Protein AF-A0A952IM17-F1 (afdb_monomer_lite)

Structure (mmCIF, N/CA/C/O backbone):
data_AF-A0A952IM17-F1
#
_entry.id   AF-A0A952IM17-F1
#
loop_
_atom_site.group_PDB
_atom_site.id
_atom_site.type_symbol
_atom_site.label_atom_id
_atom_site.label_alt_id
_atom_site.label_comp_id
_atom_site.label_asym_id
_atom_site.label_entity_id
_atom_site.label_seq_id
_atom_site.pdbx_PDB_ins_code
_atom_site.Cartn_x
_ato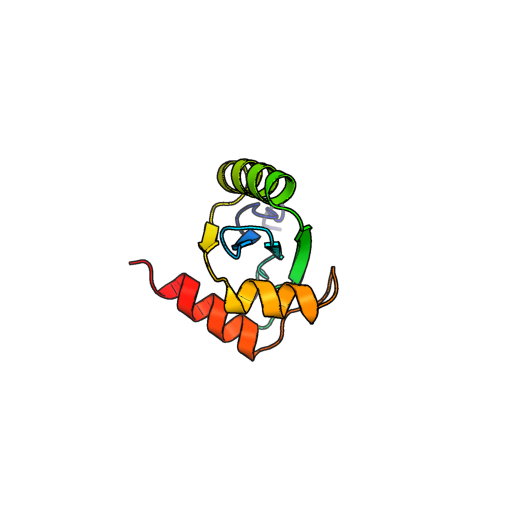m_site.Cartn_y
_atom_site.Cartn_z
_atom_site.occupancy
_atom_site.B_iso_or_equiv
_atom_site.auth_seq_id
_atom_site.auth_comp_id
_atom_site.auth_asym_id
_atom_site.auth_atom_id
_atom_site.pdbx_PDB_model_num
ATOM 1 N N . MET A 1 1 ? 38.495 -10.116 -0.714 1.00 49.22 1 MET A N 1
ATOM 2 C CA . MET A 1 1 ? 37.219 -10.419 -0.029 1.00 49.22 1 MET A CA 1
ATOM 3 C C . MET A 1 1 ? 36.737 -9.143 0.647 1.00 49.22 1 MET A C 1
ATOM 5 O O . MET A 1 1 ? 37.380 -8.698 1.587 1.00 49.22 1 MET A O 1
ATOM 9 N N . SER A 1 2 ? 35.694 -8.504 0.112 1.00 39.88 2 SER A N 1
ATOM 10 C CA . SER A 1 2 ? 35.009 -7.305 0.644 1.00 39.88 2 SER A CA 1
ATOM 11 C C . SER A 1 2 ? 33.703 -7.106 -0.144 1.00 39.88 2 SER A C 1
ATOM 13 O O . SER A 1 2 ? 33.694 -7.531 -1.302 1.00 39.88 2 SER A O 1
ATOM 15 N N . PRO A 1 3 ? 32.678 -6.380 0.349 1.00 45.53 3 PRO A N 1
ATOM 16 C CA . PRO A 1 3 ? 32.243 -6.076 1.726 1.00 45.53 3 PRO A CA 1
ATOM 17 C C . PRO A 1 3 ? 30.893 -6.787 2.043 1.00 45.53 3 PRO A C 1
ATOM 19 O O . PRO A 1 3 ? 30.223 -7.268 1.140 1.00 45.53 3 PRO A O 1
ATOM 22 N N . GLY A 1 4 ? 30.529 -7.072 3.298 1.00 39.09 4 GLY A N 1
ATOM 23 C CA . GLY A 1 4 ? 29.801 -6.167 4.208 1.00 39.09 4 GLY A CA 1
ATOM 24 C C . GLY A 1 4 ? 28.311 -6.573 4.266 1.00 39.09 4 GLY A C 1
ATOM 25 O O . GLY A 1 4 ? 27.753 -6.858 3.209 1.00 39.09 4 GLY A O 1
ATOM 26 N N . PRO A 1 5 ? 27.674 -6.691 5.451 1.00 46.56 5 PRO A N 1
ATOM 27 C CA . PRO A 1 5 ? 26.328 -7.250 5.566 1.00 46.56 5 PRO A CA 1
ATOM 28 C C . PRO A 1 5 ? 25.363 -6.398 4.749 1.00 46.56 5 PRO A C 1
ATOM 30 O O . PRO A 1 5 ? 25.384 -5.173 4.857 1.00 46.56 5 PRO A O 1
ATOM 33 N N . SER A 1 6 ? 24.548 -7.042 3.913 1.00 44.06 6 SER A N 1
ATOM 34 C CA . SER A 1 6 ? 23.449 -6.390 3.215 1.00 44.06 6 SER A CA 1
ATOM 35 C C . SER A 1 6 ? 22.537 -5.765 4.264 1.00 44.06 6 SER A C 1
ATOM 37 O O . SER A 1 6 ? 21.691 -6.447 4.841 1.00 44.06 6 SER A O 1
ATOM 39 N N . SER A 1 7 ? 22.755 -4.480 4.551 1.00 44.97 7 SER A N 1
ATOM 40 C CA . SER A 1 7 ? 21.786 -3.639 5.229 1.00 44.97 7 SER A CA 1
ATOM 41 C C . SER A 1 7 ? 20.522 -3.737 4.398 1.00 44.97 7 SER A C 1
ATOM 43 O O . SER A 1 7 ? 20.413 -3.123 3.341 1.00 44.97 7 SER A O 1
ATOM 45 N N . VAL A 1 8 ? 19.579 -4.558 4.849 1.00 46.22 8 VAL A N 1
ATOM 46 C CA . VAL A 1 8 ? 18.181 -4.372 4.494 1.00 46.22 8 VAL A CA 1
ATOM 47 C C . VAL A 1 8 ? 17.812 -3.071 5.185 1.00 46.22 8 VAL A C 1
ATOM 49 O O . VAL A 1 8 ? 17.423 -3.058 6.348 1.00 46.22 8 VAL A O 1
ATOM 52 N N . THR A 1 9 ? 18.089 -1.965 4.509 1.00 47.09 9 THR A N 1
ATOM 53 C CA . THR A 1 9 ? 17.765 -0.627 4.962 1.00 47.09 9 THR A CA 1
ATOM 54 C C . THR A 1 9 ? 16.255 -0.578 5.165 1.00 47.09 9 THR A C 1
ATOM 56 O O . THR A 1 9 ? 15.480 -0.782 4.232 1.00 47.09 9 THR A O 1
ATOM 59 N N . GLU A 1 10 ? 15.820 -0.332 6.401 1.00 50.62 10 GLU A N 1
ATOM 60 C CA . GLU A 1 10 ? 14.415 -0.048 6.741 1.00 50.62 10 GLU A CA 1
ATOM 61 C C . GLU A 1 10 ? 13.839 1.139 5.931 1.00 50.62 10 GLU A C 1
ATOM 63 O O . GLU A 1 10 ? 12.624 1.306 5.863 1.00 50.62 10 GLU A O 1
ATOM 68 N N . ASP A 1 11 ? 14.711 1.882 5.240 1.00 59.34 11 ASP A N 1
ATOM 69 C CA . ASP A 1 11 ? 14.476 2.965 4.276 1.00 59.34 11 ASP A CA 1
ATOM 70 C C . ASP A 1 11 ? 13.671 2.576 3.016 1.00 59.34 11 ASP A C 1
ATOM 72 O O . ASP A 1 11 ? 13.115 3.440 2.341 1.00 59.34 11 ASP A O 1
ATOM 76 N N . ASP A 1 12 ? 13.540 1.284 2.704 1.00 80.62 12 ASP A N 1
ATOM 77 C CA . ASP A 1 12 ? 12.896 0.819 1.467 1.00 80.62 12 ASP A CA 1
ATOM 78 C C . ASP A 1 12 ? 11.373 0.644 1.608 1.00 80.62 12 ASP A C 1
ATOM 80 O O . ASP A 1 12 ? 10.775 -0.209 0.952 1.00 80.62 12 ASP A O 1
ATOM 84 N N . ARG A 1 13 ? 10.700 1.373 2.503 1.00 87.81 13 ARG A N 1
ATOM 85 C CA . ARG A 1 13 ? 9.253 1.212 2.726 1.00 87.81 13 ARG A CA 1
ATOM 86 C C . ARG A 1 13 ? 8.521 2.540 2.727 1.00 87.81 13 ARG A C 1
ATOM 88 O O . ARG A 1 13 ? 8.955 3.514 3.336 1.00 87.81 13 ARG A O 1
ATOM 95 N N . ILE A 1 14 ? 7.373 2.543 2.063 1.00 91.44 14 ILE A N 1
ATOM 96 C CA . ILE A 1 14 ? 6.473 3.692 1.989 1.00 91.44 14 ILE A CA 1
ATOM 97 C C . ILE A 1 14 ? 5.058 3.265 2.355 1.00 91.44 14 ILE A C 1
ATOM 99 O O . ILE A 1 14 ? 4.689 2.099 2.197 1.00 91.44 14 ILE A O 1
ATOM 103 N N . VAL A 1 15 ? 4.251 4.220 2.796 1.00 93.88 15 VAL A N 1
ATOM 104 C CA . VAL A 1 15 ? 2.815 4.028 3.005 1.00 93.88 15 VAL A CA 1
ATOM 105 C C . VAL A 1 15 ? 2.053 5.014 2.136 1.00 93.88 15 VAL A C 1
ATOM 107 O O . VAL A 1 15 ? 2.381 6.197 2.100 1.00 93.88 15 VAL A O 1
ATOM 110 N N . VAL A 1 16 ? 1.029 4.528 1.441 1.00 94.69 16 VAL A N 1
ATOM 111 C CA . VAL A 1 16 ? 0.019 5.365 0.790 1.00 94.69 16 VAL A CA 1
ATOM 112 C C . VAL A 1 16 ? -1.300 5.216 1.540 1.00 94.69 16 VAL A C 1
ATOM 114 O O . VAL A 1 16 ? -1.667 4.112 1.945 1.00 94.69 16 VAL A O 1
ATOM 117 N N . SER A 1 17 ? -1.980 6.328 1.779 1.00 95.06 17 SER A N 1
ATOM 118 C CA . SER A 1 17 ? -3.246 6.391 2.507 1.00 95.06 17 SER A CA 1
ATOM 119 C C . SER A 1 17 ? -4.277 7.183 1.716 1.00 95.06 17 SER A C 1
ATOM 121 O O . SER A 1 17 ? -3.915 8.011 0.884 1.00 95.06 17 SER A O 1
ATOM 123 N N . ASN A 1 18 ? -5.561 6.949 1.977 1.00 94.44 18 ASN A N 1
ATOM 124 C CA . ASN A 1 18 ? -6.639 7.820 1.504 1.00 94.44 18 ASN A CA 1
ATOM 125 C C . ASN A 1 18 ? -7.071 8.871 2.542 1.00 94.44 18 ASN A C 1
ATOM 127 O O . ASN A 1 18 ? -8.144 9.458 2.399 1.00 94.44 18 ASN A O 1
ATOM 131 N N . GLY A 1 19 ? -6.303 9.019 3.626 1.00 87.69 19 GLY A N 1
ATOM 132 C CA . GLY A 1 19 ? -6.550 9.986 4.695 1.00 87.69 19 GLY A CA 1
ATOM 133 C C . GLY A 1 19 ? -7.783 9.692 5.552 1.00 87.69 19 GLY A C 1
ATOM 134 O O . GLY A 1 19 ? -8.135 10.506 6.400 1.00 87.69 19 GLY A O 1
ATOM 135 N N . SER A 1 20 ? -8.460 8.559 5.343 1.00 91.81 20 SER A N 1
ATOM 136 C CA . SER A 1 20 ? -9.720 8.246 6.020 1.00 91.81 20 SER A CA 1
ATOM 137 C C . SER A 1 20 ? -9.738 6.830 6.576 1.00 91.81 20 SER A C 1
ATOM 139 O O . SER A 1 20 ? -9.667 6.652 7.787 1.00 91.81 20 SER A O 1
ATOM 141 N N . ASP A 1 21 ? -9.838 5.817 5.722 1.00 95.75 21 ASP A N 1
ATOM 142 C CA . ASP A 1 21 ? -10.117 4.444 6.139 1.00 95.75 21 ASP A CA 1
ATOM 143 C C . ASP A 1 21 ? -9.307 3.376 5.406 1.00 95.75 21 ASP A C 1
ATOM 145 O O . ASP A 1 21 ? -9.464 2.202 5.731 1.00 95.75 21 ASP A O 1
ATOM 149 N N . LEU A 1 22 ? -8.425 3.741 4.473 1.00 97.56 22 LEU A N 1
ATOM 150 C CA . LEU A 1 22 ? -7.540 2.805 3.782 1.00 97.56 22 LEU A CA 1
ATOM 151 C C . LEU A 1 22 ? -6.083 3.250 3.844 1.00 97.56 22 LEU A C 1
ATOM 153 O O . LEU A 1 22 ? -5.758 4.409 3.591 1.00 97.56 22 LEU A O 1
ATOM 157 N N . ALA A 1 23 ? -5.201 2.282 4.083 1.00 96.44 23 ALA A N 1
ATOM 158 C CA . ALA A 1 23 ? -3.765 2.448 3.916 1.00 96.44 23 ALA A CA 1
ATOM 159 C C . ALA A 1 23 ? -3.130 1.192 3.310 1.00 96.44 23 ALA A C 1
ATOM 161 O O . ALA A 1 23 ? -3.545 0.059 3.573 1.00 96.44 23 ALA A O 1
ATOM 162 N N . VAL A 1 24 ? -2.097 1.396 2.500 1.00 96.25 24 VAL A N 1
ATOM 163 C CA . VAL A 1 24 ? -1.320 0.348 1.840 1.00 96.25 24 VAL A CA 1
ATOM 164 C C . VAL A 1 24 ? 0.156 0.633 2.077 1.00 96.25 24 VAL A C 1
ATOM 166 O O . VAL A 1 24 ? 0.646 1.709 1.744 1.00 96.25 24 VAL A O 1
ATOM 169 N N . ALA A 1 25 ? 0.879 -0.336 2.635 1.00 94.50 25 ALA A N 1
ATOM 170 C CA . ALA A 1 25 ? 2.331 -0.254 2.733 1.00 94.50 25 ALA A CA 1
ATOM 171 C C . ALA A 1 25 ? 2.987 -1.001 1.583 1.00 94.50 25 ALA A C 1
ATOM 173 O O . ALA A 1 25 ? 2.624 -2.142 1.269 1.00 94.50 25 ALA A O 1
ATOM 174 N N . LEU A 1 26 ? 3.999 -0.366 1.007 1.00 93.44 26 LEU A N 1
ATOM 175 C CA . LEU A 1 26 ? 4.797 -0.914 -0.068 1.00 93.44 26 LEU A CA 1
ATOM 176 C C . LEU A 1 26 ? 6.250 -1.038 0.360 1.00 93.44 26 LEU A C 1
ATOM 178 O O . LEU A 1 26 ? 6.802 -0.146 1.003 1.00 93.44 26 LEU A O 1
ATOM 182 N N . LYS A 1 27 ? 6.879 -2.133 -0.057 1.00 91.19 27 LYS A N 1
ATOM 183 C CA . LYS A 1 27 ? 8.328 -2.264 -0.069 1.00 91.19 27 LYS A CA 1
ATOM 184 C C . LYS A 1 27 ? 8.842 -1.831 -1.436 1.00 91.19 27 LYS A C 1
ATOM 186 O O . LYS A 1 27 ? 8.486 -2.429 -2.454 1.00 91.19 27 LYS A O 1
ATOM 191 N N . LEU A 1 28 ? 9.663 -0.794 -1.445 1.00 88.31 28 LEU A N 1
ATOM 192 C CA . LEU A 1 28 ? 10.416 -0.356 -2.601 1.00 88.31 28 LEU A CA 1
ATOM 193 C C . LEU A 1 28 ? 11.518 -1.378 -2.911 1.00 88.31 28 LEU A C 1
ATOM 195 O O . LEU A 1 28 ? 12.125 -1.946 -2.000 1.00 88.31 28 LEU A O 1
ATOM 199 N N . PRO A 1 29 ? 11.758 -1.665 -4.191 1.00 83.75 29 PRO A N 1
ATOM 200 C CA . PRO A 1 29 ? 12.857 -2.520 -4.576 1.00 83.75 29 PRO A CA 1
ATOM 201 C C . PRO A 1 29 ? 14.171 -1.741 -4.562 1.00 83.75 29 PRO A C 1
ATOM 203 O O . PRO A 1 29 ? 14.227 -0.579 -4.953 1.00 83.75 29 PRO A O 1
ATOM 206 N N . SER A 1 30 ? 15.254 -2.428 -4.209 1.00 74.88 30 SER A N 1
ATOM 207 C CA . SER A 1 30 ? 16.607 -1.862 -4.221 1.00 74.88 30 SER A CA 1
ATOM 208 C C . SER A 1 30 ? 17.182 -1.687 -5.643 1.00 74.88 30 SER A C 1
ATOM 210 O O . SER A 1 30 ? 18.273 -1.149 -5.801 1.00 74.88 30 SER A O 1
ATOM 212 N N . SER A 1 31 ? 16.466 -2.151 -6.678 1.00 73.88 31 SER A N 1
ATOM 213 C CA . SER A 1 31 ? 16.806 -2.001 -8.100 1.00 73.88 31 SER A CA 1
ATOM 214 C C . SER A 1 31 ? 15.664 -1.324 -8.859 1.00 73.88 31 SER A C 1
ATOM 216 O O . SER A 1 31 ? 14.494 -1.627 -8.620 1.00 73.88 31 SER A O 1
ATOM 218 N N . THR A 1 32 ? 16.009 -0.452 -9.809 1.00 65.56 32 THR A N 1
ATOM 219 C CA . THR A 1 32 ? 15.064 0.302 -10.649 1.00 65.56 32 THR A CA 1
ATOM 220 C C . THR A 1 32 ? 14.251 -0.575 -11.601 1.00 65.56 32 THR A C 1
ATOM 222 O O . THR A 1 32 ? 13.177 -0.161 -12.024 1.00 65.56 32 THR A O 1
ATOM 225 N N . ASP A 1 33 ? 14.727 -1.786 -11.903 1.00 63.59 33 ASP A N 1
ATOM 226 C CA . ASP A 1 33 ? 14.056 -2.729 -12.815 1.00 63.59 33 ASP A CA 1
ATOM 227 C C . ASP A 1 33 ? 12.975 -3.570 -12.122 1.00 63.59 33 ASP A C 1
ATOM 229 O O . ASP A 1 33 ? 12.305 -4.398 -12.739 1.00 63.59 33 ASP A O 1
ATOM 233 N N . SER A 1 34 ? 12.823 -3.406 -10.810 1.00 81.75 34 SER A N 1
ATOM 234 C CA . SER A 1 34 ? 11.836 -4.120 -10.013 1.00 81.75 34 SER A CA 1
ATOM 235 C C . SER A 1 34 ? 10.702 -3.189 -9.604 1.00 81.75 34 SER A C 1
ATOM 237 O O . SER A 1 34 ? 10.859 -1.972 -9.508 1.00 81.75 34 SER A O 1
ATOM 239 N N . ARG A 1 35 ? 9.535 -3.779 -9.348 1.00 90.00 35 ARG A N 1
ATOM 240 C CA . ARG A 1 35 ? 8.313 -3.044 -9.006 1.00 90.00 35 ARG A CA 1
ATOM 241 C C . ARG A 1 35 ? 8.059 -3.081 -7.501 1.00 90.00 35 ARG A C 1
ATOM 243 O O . ARG A 1 35 ? 8.311 -4.125 -6.890 1.00 90.00 35 ARG A O 1
ATOM 250 N N . PRO A 1 36 ? 7.531 -1.997 -6.902 1.00 91.44 36 PRO A N 1
ATOM 251 C CA . PRO A 1 36 ? 7.138 -1.993 -5.498 1.00 91.44 36 PRO A CA 1
ATOM 252 C C . PRO A 1 36 ? 6.182 -3.137 -5.162 1.00 91.44 36 PRO A C 1
ATOM 254 O O . PRO A 1 36 ? 5.276 -3.453 -5.935 1.00 91.44 36 PRO A O 1
ATOM 257 N N . LEU A 1 37 ? 6.387 -3.743 -3.997 1.00 93.06 37 LEU A N 1
ATOM 258 C CA . LEU A 1 37 ? 5.623 -4.882 -3.496 1.00 93.06 37 LEU A CA 1
ATOM 259 C C . LEU A 1 37 ? 4.648 -4.418 -2.417 1.00 93.06 37 LEU A C 1
ATOM 261 O O . LEU A 1 37 ? 5.083 -3.788 -1.455 1.00 93.06 37 LEU A O 1
ATOM 265 N N . ILE A 1 38 ? 3.367 -4.781 -2.501 1.00 94.88 38 ILE A N 1
ATOM 266 C CA . ILE A 1 38 ? 2.437 -4.530 -1.392 1.00 94.88 38 ILE A CA 1
ATOM 267 C C . ILE A 1 38 ? 2.736 -5.503 -0.252 1.00 94.88 38 ILE A C 1
ATOM 269 O O . ILE A 1 38 ? 2.596 -6.713 -0.406 1.00 94.88 38 ILE A O 1
ATOM 273 N N . ILE A 1 39 ? 3.112 -4.974 0.911 1.00 94.12 39 ILE A N 1
ATOM 274 C CA . ILE A 1 39 ? 3.465 -5.772 2.097 1.00 94.12 39 ILE A CA 1
ATOM 275 C C . ILE A 1 39 ? 2.429 -5.682 3.215 1.00 94.12 39 ILE A C 1
ATOM 277 O O . ILE A 1 39 ? 2.411 -6.544 4.090 1.00 94.12 39 ILE A O 1
ATOM 281 N N . ALA A 1 40 ? 1.556 -4.672 3.188 1.00 94.56 40 ALA A N 1
ATOM 282 C CA . ALA A 1 40 ? 0.427 -4.576 4.104 1.00 94.56 40 ALA A CA 1
ATOM 283 C C . ALA A 1 40 ? -0.737 -3.813 3.470 1.00 94.56 40 ALA A C 1
ATOM 285 O O . ALA A 1 40 ? -0.539 -2.907 2.659 1.00 94.56 40 ALA A O 1
ATOM 286 N N . LYS A 1 41 ? -1.947 -4.170 3.897 1.00 96.19 41 LYS A N 1
ATOM 287 C CA . LYS A 1 41 ? -3.191 -3.466 3.596 1.00 96.19 41 LYS A CA 1
ATOM 288 C C . LYS A 1 41 ? -3.986 -3.316 4.880 1.00 96.19 41 LYS A C 1
ATOM 290 O O . LYS A 1 41 ? -4.121 -4.282 5.629 1.00 96.19 41 LYS A O 1
ATOM 295 N N . VAL A 1 42 ? -4.517 -2.128 5.116 1.00 96.69 42 VAL A N 1
ATOM 296 C CA . VAL A 1 42 ? -5.276 -1.801 6.321 1.00 96.69 42 VAL A CA 1
ATOM 297 C C . VAL A 1 42 ? -6.576 -1.130 5.911 1.00 96.69 42 VAL A C 1
ATOM 299 O O . VAL A 1 42 ? -6.578 -0.290 5.013 1.00 96.69 42 VAL A O 1
ATOM 302 N N . GLN A 1 43 ? -7.669 -1.531 6.559 1.00 96.94 43 GLN A N 1
ATOM 303 C CA . GLN A 1 43 ? -8.988 -0.940 6.379 1.00 96.94 43 GLN A CA 1
ATOM 304 C C . GLN A 1 43 ? -9.612 -0.593 7.733 1.00 96.94 43 GLN A C 1
ATOM 306 O O . GLN A 1 43 ? -9.484 -1.346 8.699 1.00 96.94 43 GLN A O 1
ATOM 311 N N . GLY A 1 44 ? -10.329 0.528 7.764 1.00 97.56 44 GLY A N 1
ATOM 312 C CA . GLY A 1 44 ? -11.041 1.065 8.915 1.00 97.56 44 GLY A CA 1
ATOM 313 C C . GLY A 1 44 ? -10.291 2.233 9.547 1.00 97.56 44 GLY A C 1
ATOM 314 O O . GLY A 1 44 ? -9.098 2.131 9.822 1.00 97.56 44 GLY A O 1
ATOM 315 N N . ALA A 1 45 ? -11.011 3.321 9.829 1.00 94.88 45 ALA A N 1
ATOM 316 C CA . ALA A 1 45 ? -10.422 4.592 10.257 1.00 94.88 45 ALA A CA 1
ATOM 317 C C . ALA A 1 45 ? -9.461 4.460 11.447 1.00 94.88 45 ALA A C 1
ATOM 319 O O . ALA A 1 45 ? -8.306 4.851 11.349 1.00 94.88 45 ALA A O 1
ATOM 320 N N . LYS A 1 46 ? -9.888 3.805 12.535 1.00 95.25 46 LYS A N 1
ATOM 321 C CA . LYS A 1 46 ? -9.044 3.613 13.727 1.00 95.25 46 LYS A CA 1
ATOM 322 C C . LYS A 1 46 ? -7.813 2.735 13.466 1.00 95.25 46 LYS A C 1
ATOM 324 O O . LYS A 1 46 ? -6.760 2.945 14.059 1.00 95.25 46 LYS A O 1
ATOM 329 N N . ALA A 1 47 ? -7.946 1.722 12.609 1.00 94.56 47 ALA A N 1
ATOM 330 C CA . ALA A 1 47 ? -6.826 0.852 12.262 1.00 94.56 47 ALA A CA 1
ATOM 331 C C . ALA A 1 47 ? -5.819 1.589 11.375 1.00 94.56 47 ALA A C 1
ATOM 333 O O . ALA A 1 47 ? -4.617 1.436 11.563 1.00 94.56 47 ALA A O 1
ATOM 334 N N . VAL A 1 48 ? -6.312 2.407 10.442 1.00 95.25 48 VAL A N 1
ATOM 335 C CA . VAL A 1 48 ? -5.487 3.260 9.588 1.00 95.25 48 VAL A CA 1
ATOM 336 C C . VAL A 1 48 ? -4.785 4.336 10.399 1.00 95.25 48 VAL A C 1
ATOM 338 O O . VAL A 1 48 ? -3.585 4.481 10.235 1.00 95.25 48 VAL A O 1
ATOM 341 N N . GLU A 1 49 ? -5.466 5.015 11.318 1.00 94.25 49 GLU A N 1
ATOM 342 C CA . GLU A 1 49 ? -4.855 5.987 12.234 1.00 94.25 49 GLU A CA 1
ATOM 343 C C . GLU A 1 49 ? -3.662 5.372 12.982 1.00 94.25 49 GLU A C 1
ATOM 345 O O . GLU A 1 49 ? -2.531 5.823 12.815 1.00 94.25 49 GLU A O 1
ATOM 350 N N . LEU A 1 50 ? -3.876 4.251 13.682 1.00 92.88 50 LEU A N 1
ATOM 351 C CA . LEU A 1 50 ? -2.803 3.529 14.379 1.00 92.88 50 LEU A CA 1
ATOM 352 C C . LEU A 1 50 ? -1.699 3.047 13.429 1.00 92.88 50 LEU A C 1
ATOM 354 O O . LEU A 1 50 ? -0.524 2.982 13.796 1.00 92.88 50 LEU A O 1
ATOM 358 N N . PHE A 1 51 ? -2.059 2.648 12.211 1.00 92.75 51 PHE A N 1
ATOM 359 C CA . PHE A 1 51 ? -1.090 2.208 11.218 1.00 92.75 51 PHE A CA 1
ATOM 360 C C . PHE A 1 51 ? -0.216 3.362 10.730 1.00 92.75 51 PHE A C 1
ATOM 362 O O . PHE A 1 51 ? 0.989 3.174 10.591 1.00 92.75 51 PHE A O 1
ATOM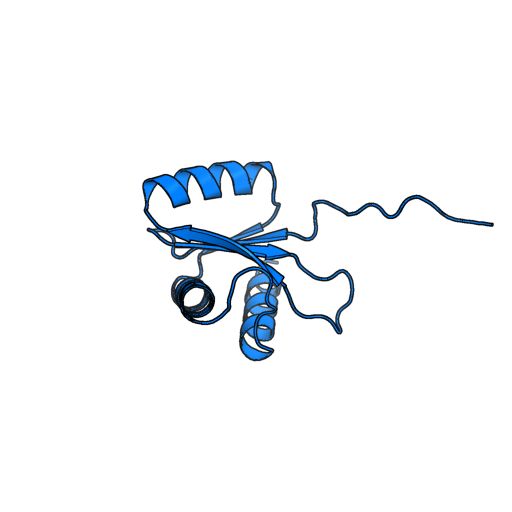 369 N N . LEU A 1 52 ? -0.797 4.542 10.509 1.00 91.50 52 LEU A N 1
ATOM 370 C CA . LEU A 1 52 ? -0.087 5.744 10.086 1.00 91.50 52 LEU A CA 1
ATOM 371 C C . LEU A 1 52 ? 0.798 6.293 11.206 1.00 91.50 52 LEU A C 1
ATOM 373 O O . LEU A 1 52 ? 1.953 6.601 10.944 1.00 91.50 52 LEU A O 1
ATOM 377 N N . GLU A 1 53 ? 0.332 6.304 12.454 1.00 90.38 53 GLU A N 1
ATOM 378 C CA . GLU A 1 53 ? 1.164 6.678 13.607 1.00 90.38 53 GLU A CA 1
ATOM 379 C C . GLU A 1 53 ? 2.396 5.770 13.739 1.00 90.38 53 GLU A C 1
ATOM 381 O O . GLU A 1 53 ? 3.514 6.231 13.967 1.00 90.38 53 GLU A O 1
ATOM 386 N N . ASN A 1 54 ? 2.217 4.456 13.568 1.00 88.06 54 ASN A N 1
ATOM 387 C CA . ASN A 1 54 ? 3.344 3.524 13.551 1.00 88.06 54 ASN A CA 1
ATOM 388 C C . ASN A 1 54 ? 4.218 3.718 12.306 1.00 88.06 54 ASN A C 1
ATOM 390 O O . ASN A 1 54 ? 5.441 3.606 12.392 1.00 88.06 54 ASN A O 1
ATOM 394 N N . ALA A 1 55 ? 3.606 4.023 11.161 1.00 86.94 55 ALA A N 1
ATOM 395 C CA . ALA A 1 55 ? 4.304 4.290 9.917 1.00 86.94 55 ALA A CA 1
ATOM 396 C C . ALA A 1 55 ? 5.189 5.527 10.012 1.00 86.94 55 ALA A C 1
ATOM 398 O O . ALA A 1 55 ? 6.320 5.453 9.581 1.00 86.94 55 ALA A O 1
ATOM 399 N N . GLU A 1 56 ? 4.750 6.628 10.608 1.00 83.00 56 GLU A N 1
ATOM 400 C CA . GLU A 1 56 ? 5.584 7.826 10.769 1.00 83.00 56 GLU A CA 1
ATOM 401 C C . GLU A 1 56 ? 6.799 7.585 11.676 1.00 83.00 56 GLU A C 1
ATOM 403 O O . GLU A 1 56 ? 7.825 8.251 11.547 1.00 83.00 56 GLU A O 1
ATOM 408 N N . ARG A 1 57 ? 6.705 6.608 12.587 1.00 81.69 57 ARG A N 1
ATOM 409 C CA . ARG A 1 57 ? 7.803 6.223 13.485 1.00 81.69 57 ARG A CA 1
ATOM 410 C C . ARG A 1 57 ? 8.790 5.249 12.843 1.00 81.69 57 ARG A C 1
ATOM 412 O O . ARG A 1 57 ? 9.957 5.253 13.225 1.00 81.69 57 ARG A O 1
ATOM 419 N N . LEU A 1 58 ? 8.319 4.391 11.935 1.00 79.12 58 LEU A N 1
ATOM 420 C CA . LEU A 1 58 ? 9.085 3.273 11.357 1.00 79.12 58 LEU A CA 1
ATOM 421 C C . LEU A 1 58 ? 9.456 3.472 9.883 1.00 79.12 58 LEU A C 1
ATOM 423 O O . LEU A 1 58 ? 10.439 2.917 9.406 1.00 79.12 58 LEU A O 1
ATOM 427 N N . TYR A 1 59 ? 8.652 4.227 9.148 1.00 69.12 59 TYR A N 1
ATOM 428 C CA . TYR A 1 59 ? 8.783 4.493 7.725 1.00 69.12 59 TYR A CA 1
ATOM 429 C C . TYR A 1 59 ? 9.007 5.982 7.512 1.00 69.12 59 TYR A C 1
ATOM 431 O O . TYR A 1 59 ? 8.405 6.838 8.153 1.00 69.12 59 TYR A O 1
ATOM 439 N N . GLN A 1 60 ? 9.857 6.309 6.549 1.00 66.81 60 GLN A N 1
ATOM 440 C CA . GLN A 1 60 ? 10.198 7.706 6.311 1.00 66.81 60 GLN A CA 1
ATOM 441 C C . GLN A 1 60 ? 9.152 8.452 5.477 1.00 66.81 60 GLN A C 1
ATOM 443 O O . GLN A 1 60 ? 9.214 9.678 5.387 1.00 66.81 60 GLN A O 1
ATOM 448 N N . ARG A 1 61 ? 8.230 7.748 4.799 1.00 86.19 61 ARG A N 1
ATOM 449 C CA . ARG A 1 61 ? 7.359 8.373 3.790 1.00 86.19 61 ARG A CA 1
ATOM 450 C C . ARG A 1 61 ? 5.936 7.834 3.825 1.00 86.19 61 ARG A C 1
ATOM 452 O O . ARG A 1 61 ? 5.669 6.704 3.414 1.00 86.19 61 ARG A O 1
ATOM 459 N N . VAL A 1 62 ? 5.032 8.703 4.265 1.00 89.88 62 VAL A N 1
ATOM 460 C CA . VAL A 1 62 ? 3.583 8.544 4.165 1.00 89.88 62 VAL A CA 1
ATOM 461 C C . VAL A 1 62 ? 3.067 9.523 3.112 1.00 89.88 62 VAL A C 1
ATOM 463 O O . VAL A 1 62 ? 3.388 10.714 3.151 1.00 89.88 62 VAL A O 1
ATOM 466 N N . TYR A 1 63 ? 2.278 9.024 2.166 1.00 91.44 63 TYR A N 1
ATOM 467 C CA . TYR A 1 63 ? 1.670 9.817 1.104 1.00 91.44 63 TYR A CA 1
ATOM 468 C C . TYR A 1 63 ? 0.150 9.737 1.184 1.00 91.44 63 TYR A C 1
ATOM 470 O O . TYR A 1 63 ? -0.421 8.649 1.165 1.00 91.44 63 TYR A O 1
ATOM 478 N N . ASP A 1 64 ? -0.502 10.894 1.216 1.00 92.62 64 ASP A N 1
ATOM 479 C CA . ASP A 1 64 ? -1.951 10.979 1.057 1.00 92.62 64 ASP A CA 1
ATOM 480 C C . ASP A 1 64 ? -2.296 10.974 -0.438 1.00 92.62 64 ASP A C 1
ATOM 482 O O . ASP A 1 64 ? -1.962 11.907 -1.174 1.00 92.62 64 ASP A O 1
ATOM 486 N N . GLN A 1 65 ? -2.859 9.860 -0.900 1.00 94.81 65 GLN A N 1
ATOM 487 C CA . GLN A 1 65 ? -3.190 9.557 -2.289 1.00 94.81 65 GLN A CA 1
ATOM 488 C C . GLN A 1 65 ? -4.490 8.741 -2.347 1.00 94.81 65 GLN A C 1
ATOM 490 O O . GLN A 1 65 ? -4.443 7.515 -2.510 1.00 94.81 65 GLN A O 1
ATOM 495 N N . PRO A 1 66 ? -5.666 9.383 -2.235 1.00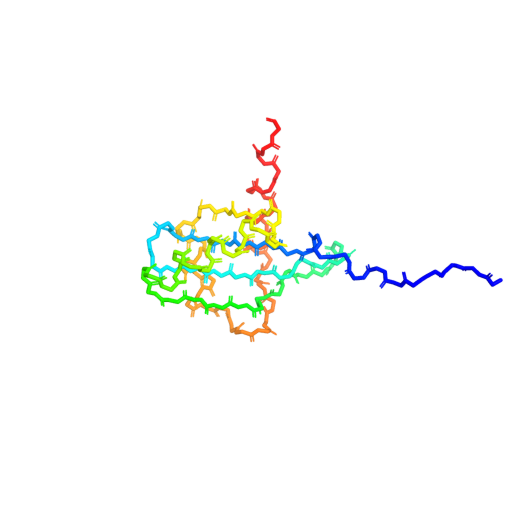 93.75 66 PRO A N 1
ATOM 496 C CA . PRO A 1 66 ? -6.941 8.681 -2.097 1.00 93.75 66 PRO A CA 1
ATOM 497 C C . PRO A 1 66 ? -7.253 7.712 -3.236 1.00 93.75 66 PRO A C 1
ATOM 499 O O . PRO A 1 66 ? -7.555 6.542 -2.992 1.00 93.75 66 PRO A O 1
ATOM 502 N N . THR A 1 67 ? -7.116 8.171 -4.482 1.00 94.62 67 THR A N 1
ATOM 503 C CA . THR A 1 67 ? -7.410 7.360 -5.670 1.00 94.62 67 THR A CA 1
ATOM 504 C C . THR A 1 67 ? -6.435 6.194 -5.802 1.00 94.62 67 THR A C 1
ATOM 506 O O . THR A 1 67 ? -6.861 5.051 -5.957 1.00 94.62 67 THR A O 1
ATOM 509 N N . LEU A 1 68 ? -5.130 6.458 -5.687 1.00 95.44 68 LEU A N 1
ATOM 510 C CA . LEU A 1 68 ? -4.100 5.429 -5.835 1.00 95.44 68 LEU A CA 1
ATOM 511 C C . LEU A 1 68 ? -4.201 4.369 -4.733 1.00 95.44 68 LEU A C 1
ATOM 513 O O . LEU A 1 68 ? -4.141 3.176 -5.023 1.00 95.44 68 LEU A O 1
ATOM 517 N N . THR A 1 69 ? -4.419 4.797 -3.487 1.00 96.88 69 THR A N 1
ATOM 518 C CA . THR A 1 69 ? -4.593 3.897 -2.341 1.00 96.88 69 THR A CA 1
ATOM 519 C C . THR A 1 69 ? -5.784 2.979 -2.555 1.00 96.88 69 THR A C 1
ATOM 521 O O . THR A 1 69 ? -5.658 1.768 -2.374 1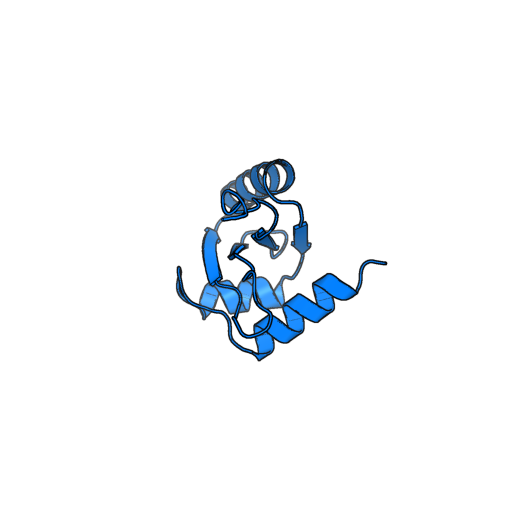.00 96.88 69 THR A O 1
ATOM 524 N N . ARG A 1 70 ? -6.925 3.526 -2.994 1.00 97.19 70 ARG A N 1
ATOM 525 C CA . ARG A 1 70 ? -8.123 2.727 -3.264 1.00 97.19 70 ARG A CA 1
ATOM 526 C C . ARG A 1 70 ? -7.878 1.702 -4.366 1.00 97.19 70 ARG A C 1
ATOM 528 O O . ARG A 1 70 ? -8.171 0.526 -4.178 1.00 97.19 70 ARG A O 1
ATOM 535 N N . VAL A 1 71 ? -7.284 2.128 -5.480 1.00 96.88 71 VAL A N 1
ATOM 536 C CA . VAL A 1 71 ? -6.982 1.246 -6.612 1.00 96.88 71 VAL A CA 1
ATOM 537 C C . VAL A 1 71 ? -6.016 0.130 -6.198 1.00 96.88 71 VAL A C 1
ATOM 539 O O . VAL A 1 71 ? -6.290 -1.038 -6.469 1.00 96.88 71 VAL A O 1
ATOM 542 N N . MET A 1 72 ? -4.925 0.440 -5.490 1.00 96.44 72 MET A N 1
ATOM 543 C CA . MET A 1 72 ? -3.989 -0.572 -4.977 1.00 96.44 72 MET A CA 1
ATOM 544 C C . MET A 1 72 ? -4.665 -1.542 -4.001 1.00 96.44 72 MET A C 1
ATOM 546 O O . MET A 1 72 ? -4.443 -2.755 -4.069 1.00 96.44 72 MET A O 1
ATOM 550 N N . TYR A 1 73 ? -5.497 -1.017 -3.098 1.00 96.44 73 TYR A N 1
ATOM 551 C CA . TYR A 1 73 ? -6.220 -1.820 -2.121 1.00 96.44 73 TYR A CA 1
ATOM 552 C C . TYR A 1 73 ? -7.182 -2.799 -2.801 1.00 96.44 73 TYR A C 1
ATOM 554 O O . TYR A 1 73 ? -7.190 -3.977 -2.447 1.00 96.44 73 TYR A O 1
ATOM 562 N N . ASP A 1 74 ? -7.933 -2.351 -3.802 1.00 96.69 74 ASP A N 1
ATOM 563 C CA . ASP A 1 74 ? -8.951 -3.180 -4.446 1.00 96.69 74 ASP A CA 1
ATOM 564 C C . ASP A 1 74 ? -8.349 -4.179 -5.453 1.00 96.69 74 ASP A C 1
ATOM 566 O O . ASP A 1 74 ? -8.876 -5.279 -5.610 1.00 96.69 74 ASP A O 1
ATOM 570 N N . THR A 1 75 ? -7.240 -3.836 -6.125 1.00 97.06 75 THR A N 1
ATOM 571 C CA . THR A 1 75 ? -6.792 -4.583 -7.322 1.00 97.06 75 THR A CA 1
ATOM 572 C C . THR A 1 75 ? -5.501 -5.384 -7.167 1.00 97.06 75 THR A C 1
ATOM 574 O O . THR A 1 75 ? -5.344 -6.394 -7.850 1.00 97.06 75 THR A O 1
ATOM 577 N N . VAL A 1 76 ? -4.573 -4.993 -6.287 1.00 96.38 76 VAL A N 1
ATOM 578 C CA . VAL A 1 76 ? -3.246 -5.634 -6.207 1.00 96.38 76 VAL A CA 1
ATOM 579 C C . VAL A 1 76 ? -3.170 -6.523 -4.971 1.00 96.38 76 VAL A C 1
ATOM 581 O O . VAL A 1 76 ? -3.202 -5.989 -3.868 1.00 96.38 76 VAL A O 1
ATOM 584 N N . PRO A 1 77 ? -3.067 -7.856 -5.073 1.00 95.75 77 PRO A N 1
ATOM 585 C CA . PRO A 1 77 ? -3.028 -8.722 -3.896 1.00 95.75 77 PRO A CA 1
ATOM 586 C C . PRO A 1 77 ? -1.846 -8.431 -2.956 1.00 95.75 77 PRO A C 1
ATOM 588 O O . PRO A 1 77 ? -0.828 -7.859 -3.344 1.00 95.75 77 PRO A O 1
ATOM 591 N N . LEU A 1 78 ? -1.976 -8.853 -1.696 1.00 94.25 78 LEU A N 1
ATOM 592 C CA . LEU A 1 78 ? -0.864 -8.808 -0.746 1.00 94.25 78 LEU A CA 1
ATOM 593 C C . LEU A 1 78 ? 0.310 -9.650 -1.277 1.00 94.25 78 LEU A C 1
ATOM 595 O O . LEU A 1 78 ? 0.096 -10.714 -1.856 1.00 94.25 78 LEU A O 1
ATOM 599 N N . LEU A 1 79 ? 1.539 -9.181 -1.060 1.00 93.06 79 LEU A N 1
ATOM 600 C CA . LEU A 1 79 ? 2.779 -9.766 -1.581 1.00 93.06 79 LEU A CA 1
ATOM 601 C C . LEU A 1 79 ? 2.824 -9.859 -3.111 1.00 93.06 79 LEU A C 1
ATOM 603 O O . LEU A 1 79 ? 3.548 -10.690 -3.659 1.00 93.06 79 LEU A O 1
ATOM 607 N N . GLN A 1 80 ? 2.090 -8.987 -3.803 1.00 95.06 80 GLN A N 1
ATOM 608 C CA . GLN A 1 80 ? 2.239 -8.793 -5.238 1.00 95.06 80 GLN A CA 1
ATOM 609 C C . GLN A 1 80 ? 2.719 -7.395 -5.591 1.00 95.06 80 GLN A C 1
ATOM 611 O O . GLN A 1 80 ? 2.545 -6.424 -4.845 1.00 95.06 80 GLN A O 1
ATOM 616 N N . SER A 1 81 ? 3.407 -7.340 -6.728 1.00 94.75 81 SER A N 1
ATOM 617 C CA . SER A 1 81 ? 3.908 -6.099 -7.283 1.00 94.75 81 SER A CA 1
ATOM 618 C C . SER A 1 81 ? 2.770 -5.266 -7.844 1.00 94.75 81 SER A C 1
ATOM 620 O O . SER A 1 81 ? 1.839 -5.789 -8.456 1.00 94.75 81 SER A O 1
ATOM 622 N N . VAL A 1 82 ? 2.889 -3.955 -7.680 1.00 94.25 82 VAL A N 1
ATOM 623 C CA . VAL A 1 82 ? 2.020 -3.001 -8.368 1.00 94.25 82 VAL A CA 1
ATOM 624 C C . VAL A 1 82 ? 2.291 -3.011 -9.877 1.00 94.25 82 VAL A C 1
ATOM 626 O O . VAL A 1 82 ? 3.340 -3.480 -10.327 1.00 94.25 82 VAL A O 1
ATOM 629 N N . SER A 1 83 ? 1.343 -2.501 -10.664 1.00 93.75 83 SER A N 1
ATOM 630 C CA . SER A 1 83 ? 1.528 -2.333 -12.107 1.00 93.75 83 SER A CA 1
ATOM 631 C C . SER A 1 83 ? 2.518 -1.206 -12.429 1.00 93.75 83 SER A C 1
ATOM 633 O O . SER A 1 83 ? 2.809 -0.350 -11.591 1.00 93.75 83 SER A O 1
ATOM 635 N N . ASP A 1 84 ? 2.994 -1.173 -13.674 1.00 91.25 84 ASP A N 1
ATOM 636 C CA . ASP A 1 84 ? 3.934 -0.151 -14.160 1.00 91.25 84 ASP A CA 1
ATOM 637 C C . ASP A 1 84 ? 3.322 1.260 -14.093 1.00 91.25 84 ASP A C 1
ATOM 639 O O . ASP A 1 84 ? 4.006 2.242 -13.795 1.00 91.25 84 ASP A O 1
ATOM 643 N N . GLU A 1 85 ? 2.008 1.361 -14.309 1.00 92.12 85 GLU A N 1
ATOM 644 C CA . GLU A 1 85 ? 1.249 2.606 -14.173 1.00 92.12 85 GLU A CA 1
ATOM 645 C C . GLU A 1 85 ? 1.247 3.101 -12.721 1.00 92.12 85 GLU A C 1
ATOM 647 O O . GLU A 1 85 ? 1.595 4.250 -12.450 1.00 92.12 85 GLU A O 1
ATOM 652 N N . MET A 1 86 ? 0.942 2.216 -11.769 1.00 93.69 86 MET A N 1
ATOM 653 C CA . MET A 1 86 ? 0.966 2.548 -10.343 1.00 93.69 86 MET A CA 1
ATOM 654 C C . MET A 1 86 ? 2.373 2.913 -9.863 1.00 93.69 86 MET A C 1
ATOM 656 O O . MET A 1 86 ? 2.526 3.837 -9.069 1.00 93.69 86 MET A O 1
ATOM 660 N N . GLN A 1 87 ? 3.407 2.217 -10.346 1.00 90.31 87 GLN A N 1
ATOM 661 C CA . GLN A 1 87 ? 4.797 2.565 -10.053 1.00 90.31 87 GLN A CA 1
ATOM 662 C C . GLN A 1 87 ? 5.149 3.951 -10.595 1.00 90.31 87 GLN A C 1
ATOM 664 O O . GLN A 1 87 ? 5.757 4.745 -9.881 1.00 90.31 87 GLN A O 1
ATOM 669 N N . SER A 1 88 ? 4.752 4.255 -11.831 1.00 89.94 88 SER A N 1
ATOM 670 C CA . SER A 1 88 ? 4.989 5.566 -12.440 1.00 89.94 88 SER A CA 1
ATOM 671 C C . SER A 1 88 ? 4.358 6.681 -11.612 1.00 89.94 88 SER A C 1
ATOM 673 O O . SER A 1 88 ? 4.986 7.716 -11.387 1.00 89.94 88 SER A O 1
ATOM 675 N N . GLU A 1 89 ? 3.150 6.451 -11.099 1.00 90.81 89 GLU A N 1
ATOM 676 C CA . GLU A 1 89 ? 2.470 7.411 -10.236 1.00 90.81 89 GLU A CA 1
ATOM 677 C C . GLU A 1 89 ? 3.181 7.569 -8.885 1.00 90.81 89 GLU A C 1
ATOM 679 O O . GLU A 1 89 ? 3.479 8.693 -8.479 1.00 90.81 89 GLU A O 1
ATOM 684 N N . LEU A 1 90 ? 3.577 6.466 -8.236 1.00 88.50 90 LEU A N 1
ATOM 685 C CA . LEU A 1 90 ? 4.398 6.502 -7.016 1.00 88.50 90 LEU A CA 1
ATOM 686 C C . LEU A 1 90 ? 5.700 7.294 -7.216 1.00 88.50 90 LEU A C 1
ATOM 688 O O . LEU A 1 90 ? 6.084 8.080 -6.349 1.00 88.50 90 LEU A O 1
ATOM 692 N N . CYS A 1 91 ? 6.367 7.129 -8.361 1.00 85.81 91 CYS A N 1
ATOM 693 C CA . CYS A 1 91 ? 7.573 7.880 -8.701 1.00 85.81 91 CYS A CA 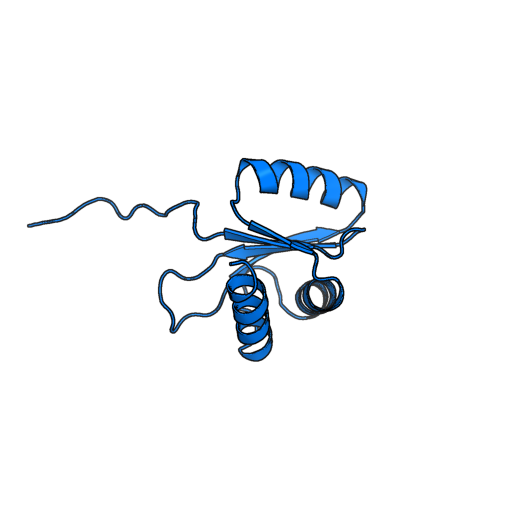1
ATOM 694 C C . CYS A 1 91 ? 7.295 9.383 -8.856 1.00 85.81 91 CYS A C 1
ATOM 696 O O . CYS A 1 91 ? 8.087 10.190 -8.370 1.00 85.81 91 CYS A O 1
ATOM 698 N N . ARG A 1 92 ? 6.176 9.775 -9.481 1.00 86.94 92 ARG A N 1
ATOM 699 C CA . ARG A 1 92 ? 5.777 11.191 -9.608 1.00 86.94 92 ARG A CA 1
ATOM 700 C C . ARG A 1 92 ? 5.511 11.824 -8.249 1.00 86.94 92 ARG A C 1
ATOM 702 O O . ARG A 1 92 ? 6.028 12.904 -7.970 1.00 86.94 92 ARG A O 1
ATOM 709 N N . ILE A 1 93 ? 4.764 11.128 -7.394 1.00 84.50 93 ILE A N 1
ATOM 710 C CA . ILE A 1 93 ? 4.445 11.581 -6.036 1.00 84.50 93 ILE A CA 1
ATOM 711 C C . ILE A 1 93 ? 5.730 11.730 -5.209 1.00 84.50 93 ILE A C 1
ATOM 713 O O . ILE A 1 93 ? 5.922 12.735 -4.525 1.00 84.50 93 ILE A O 1
ATOM 717 N N . GLY A 1 94 ? 6.642 10.759 -5.307 1.00 76.44 9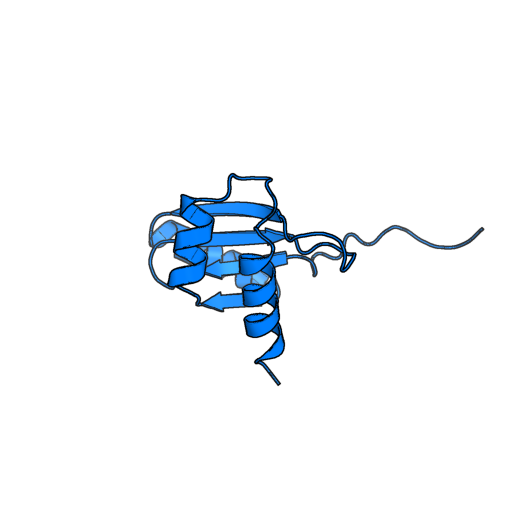4 GLY A N 1
ATOM 718 C CA . GLY A 1 94 ? 7.932 10.793 -4.620 1.00 76.44 94 GLY A CA 1
ATOM 719 C C . GLY A 1 94 ? 8.873 11.897 -5.113 1.00 76.44 94 GLY A C 1
ATOM 720 O O . GLY A 1 94 ? 9.609 12.461 -4.306 1.00 76.44 94 GLY A O 1
ATOM 721 N N . ALA A 1 95 ? 8.838 12.236 -6.405 1.00 65.81 95 ALA A N 1
ATOM 722 C CA . ALA A 1 95 ? 9.693 13.260 -7.013 1.00 65.81 95 ALA A CA 1
ATOM 723 C C . ALA A 1 95 ? 9.189 14.704 -6.810 1.00 65.81 95 ALA A C 1
ATOM 725 O O . ALA A 1 95 ? 9.967 15.645 -6.962 1.00 65.81 95 ALA A O 1
ATOM 726 N N . GLY A 1 96 ? 7.909 14.891 -6.472 1.00 55.69 96 GLY A N 1
ATOM 727 C CA . GLY A 1 96 ? 7.267 16.204 -6.337 1.00 55.69 96 GLY A CA 1
ATOM 728 C C . GLY A 1 96 ? 7.587 16.987 -5.056 1.00 55.69 96 GLY A C 1
ATOM 729 O O . GLY A 1 96 ? 7.185 18.142 -4.952 1.00 55.69 96 GLY A O 1
ATOM 730 N N . ARG A 1 97 ? 8.305 16.407 -4.082 1.00 47.88 97 ARG A N 1
ATOM 731 C CA . ARG A 1 97 ? 8.804 17.132 -2.897 1.00 47.88 97 ARG A CA 1
ATOM 732 C C . ARG A 1 97 ? 10.279 17.510 -3.093 1.00 47.88 97 ARG A C 1
ATOM 734 O O . ARG A 1 97 ? 11.163 16.702 -2.814 1.00 47.88 97 ARG A O 1
ATOM 741 N N . ARG A 1 98 ? 10.530 18.733 -3.567 1.00 39.69 98 ARG A N 1
ATOM 742 C CA . ARG A 1 98 ? 11.796 19.469 -3.409 1.00 39.69 98 ARG A CA 1
ATOM 743 C C . ARG A 1 98 ? 11.533 20.740 -2.621 1.00 39.69 98 ARG A C 1
ATOM 745 O O . ARG A 1 98 ? 10.464 21.340 -2.862 1.00 39.69 98 ARG A O 1
#

Sequence (98 aa):
MSPGPSSVTEDDRIVVSNGSDLAVALKLPSSTDSRPLIIAKVQGAKAVELFLENAERLYQRVYDQPTLTRVMYDTVPLLQSVSDEMQSELCRIGAGRR

Foldseek 3Di:
DDDDDPPPPLAQKEKEDQLAFKIWIWGHDPDPVDAIATADIGGGRVRVVVVVVVCVVRYVYYHNDNVLRVCCNVPADHRGGDDPVSRVVVVVRVPPPD

Radius of gyration: 13.92 Å; chains: 1; bounding box: 48×30×29 Å

pLDDT: mean 83.9, std 16.97, range [39.09, 97.56]

Secondary structure (DSSP, 8-state):
---------TTSEEEEE-SSSEEEEEEPPSSTTS--EEEEEEESHHHHHHHHHHHHHH-SEEEE-HHHHHHHHHHS-TT-BPPHHHHHHHHHHHHT--